Protein AF-A0A5N3R565-F1 (afdb_monomer)

Mean predicted aligned error: 5.19 Å

Secondary structure (DSSP, 8-state):
------HHHHHHHHHHHHHHHHHHHHTGGGS-HHHHHHHHHTS-HHHHHHHHT-HHHHHHHHHHHHHHHHHHHHTT-

pLDDT: mean 89.74, std 14.04, range [39.5, 98.06]

Organism: NCBI:txid212667

Solvent-accessible surface area (backbone atoms only — not comparable to full-atom values): 4525 Å² total; per-residue (Å²): 132,83,83,80,70,56,63,66,62,54,53,51,52,53,45,50,54,50,52,53,44,43,52,46,63,78,45,38,91,81,48,56,70,68,57,50,50,53,52,55,64,75,44,52,78,68,54,42,56,40,53,74,66,34,64,70,45,41,53,50,52,46,51,56,48,51,54,50,52,53,54,54,55,63,74,75,109

Nearest PDB structures (foldseek):
  6e8g-assembly1_T  TM=4.712E-01  e=5.773E+00  Homo sapiens
  5mto-assembly1_A  TM=3.191E-01  e=3.365E+00  Homo sapiens
  6tz9-assembly1_A  TM=3.285E-01  e=3.573E+00  Homo sapiens

Sequence (77 aa):
MLDTRNPVAEITTVQFRLLTYKELLLHSHSLTKAEVDKGFNSLTPEEKKIARLGVLHINKAILEIDELLAGLTTRTL

Radius of gyration: 14.4 Å; Cα contacts (8 Å, |Δi|>4): 42; chains: 1; bounding box: 33×30×35 Å

Structure (mmCIF, N/CA/C/O backbone):
data_AF-A0A5N3R565-F1
#
_entry.id   AF-A0A5N3R565-F1
#
loop_
_atom_site.group_PDB
_atom_site.id
_atom_site.type_symbol
_atom_site.label_atom_id
_atom_site.label_alt_id
_atom_site.label_comp_id
_atom_site.label_asym_id
_atom_site.label_entity_id
_atom_site.label_seq_id
_atom_site.pdbx_PDB_ins_code
_atom_site.Cartn_x
_atom_site.Cartn_y
_atom_site.Cartn_z
_atom_site.occupancy
_atom_site.B_iso_or_equiv
_atom_site.auth_seq_id
_atom_site.auth_comp_id
_atom_site.auth_asym_id
_atom_site.auth_atom_id
_atom_site.pdbx_PDB_model_num
ATOM 1 N N . MET A 1 1 ? 4.275 -20.554 -22.702 1.00 39.50 1 MET A N 1
ATOM 2 C CA . MET A 1 1 ? 3.242 -19.556 -22.360 1.00 39.50 1 MET A CA 1
ATOM 3 C C . MET A 1 1 ? 3.979 -18.332 -21.854 1.00 39.50 1 MET A C 1
ATOM 5 O O . MET A 1 1 ? 4.672 -18.452 -20.855 1.00 39.50 1 MET A O 1
ATOM 9 N N . LEU A 1 2 ? 3.967 -17.230 -22.606 1.00 41.53 2 LEU A N 1
ATOM 10 C CA . LEU A 1 2 ? 4.573 -15.973 -22.162 1.00 41.53 2 LEU A CA 1
ATOM 11 C C . LEU A 1 2 ? 3.662 -15.395 -21.079 1.00 41.53 2 LEU A C 1
ATOM 13 O O . LEU A 1 2 ? 2.498 -15.118 -21.353 1.00 41.53 2 LEU A O 1
ATOM 17 N N . ASP A 1 3 ? 4.167 -15.286 -19.855 1.00 47.66 3 ASP A N 1
ATOM 18 C CA . ASP A 1 3 ? 3.500 -14.570 -18.770 1.00 47.66 3 ASP A CA 1
ATOM 19 C C . ASP A 1 3 ? 3.546 -13.072 -19.121 1.00 47.66 3 ASP A C 1
ATOM 21 O O . ASP A 1 3 ? 4.501 -12.365 -18.815 1.00 47.66 3 ASP A O 1
ATOM 25 N N . THR A 1 4 ? 2.571 -12.605 -19.907 1.00 53.22 4 THR A N 1
ATOM 26 C CA . THR A 1 4 ? 2.484 -11.234 -20.442 1.00 53.22 4 THR A CA 1
ATOM 27 C C . THR A 1 4 ? 1.874 -10.260 -19.437 1.00 53.22 4 THR A C 1
ATOM 29 O O . THR A 1 4 ? 1.123 -9.356 -19.814 1.00 53.22 4 THR A O 1
ATOM 32 N N . ARG A 1 5 ? 2.125 -10.442 -18.142 1.00 65.25 5 ARG A N 1
ATOM 33 C CA . ARG A 1 5 ? 1.686 -9.463 -17.152 1.00 65.25 5 ARG A CA 1
ATOM 34 C C . ARG A 1 5 ? 2.669 -8.308 -17.187 1.00 65.25 5 ARG A C 1
ATOM 36 O O . ARG A 1 5 ? 3.838 -8.473 -16.868 1.00 65.25 5 ARG A O 1
ATOM 43 N N . ASN A 1 6 ? 2.195 -7.162 -17.676 1.00 84.38 6 ASN A N 1
ATOM 44 C CA . ASN A 1 6 ? 2.962 -5.925 -17.717 1.00 84.38 6 ASN A CA 1
ATOM 45 C C . ASN A 1 6 ? 3.375 -5.571 -16.273 1.00 84.38 6 ASN A C 1
ATOM 47 O O . ASN A 1 6 ? 2.499 -5.176 -15.497 1.00 84.38 6 ASN A O 1
ATOM 51 N N . PRO A 1 7 ? 4.667 -5.683 -15.904 1.00 86.19 7 PRO A N 1
ATOM 52 C CA . PRO A 1 7 ? 5.101 -5.475 -14.525 1.00 86.19 7 PRO A CA 1
ATOM 53 C C . PRO A 1 7 ? 4.764 -4.069 -14.024 1.00 86.19 7 PRO A C 1
ATOM 55 O O . PRO A 1 7 ? 4.372 -3.906 -12.873 1.00 86.19 7 PRO A O 1
ATOM 58 N N . VAL A 1 8 ? 4.827 -3.064 -14.907 1.00 89.81 8 VAL A N 1
ATOM 59 C CA . VAL A 1 8 ? 4.445 -1.680 -14.592 1.00 89.81 8 VAL A CA 1
ATOM 60 C C . VAL A 1 8 ? 2.981 -1.623 -14.163 1.00 89.81 8 VAL A C 1
ATOM 62 O O . VAL A 1 8 ? 2.673 -1.054 -13.124 1.00 89.81 8 VAL A O 1
ATOM 65 N N . ALA A 1 9 ? 2.081 -2.277 -14.901 1.00 90.88 9 ALA A N 1
ATOM 66 C CA . ALA A 1 9 ? 0.656 -2.279 -14.572 1.00 90.88 9 ALA A CA 1
ATOM 67 C C . ALA A 1 9 ? 0.363 -2.966 -13.225 1.00 90.88 9 ALA A C 1
ATOM 69 O O . ALA A 1 9 ? -0.471 -2.487 -12.451 1.00 90.88 9 ALA A O 1
ATOM 70 N N . GLU A 1 10 ? 1.056 -4.066 -12.915 1.00 91.44 10 GLU A N 1
ATOM 71 C CA . GLU A 1 10 ? 0.910 -4.752 -11.625 1.00 91.44 10 GLU A CA 1
ATOM 72 C C . GLU A 1 10 ? 1.391 -3.875 -10.462 1.00 91.44 10 GLU A C 1
ATOM 74 O O . GLU A 1 10 ? 0.663 -3.694 -9.482 1.00 91.44 10 GLU A O 1
ATOM 79 N N . ILE A 1 11 ? 2.577 -3.276 -10.597 1.00 93.38 11 ILE A N 1
ATOM 80 C CA . ILE A 1 11 ? 3.175 -2.385 -9.593 1.00 93.38 11 ILE A CA 1
ATOM 81 C C . ILE A 1 11 ? 2.280 -1.161 -9.355 1.00 93.38 11 ILE A C 1
ATOM 83 O O . ILE A 1 11 ? 1.972 -0.826 -8.210 1.00 93.38 11 ILE A O 1
ATOM 87 N N . THR A 1 12 ? 1.790 -0.532 -10.424 1.00 93.62 12 THR A N 1
ATOM 88 C CA . THR A 1 12 ? 0.856 0.597 -10.339 1.00 93.62 12 THR A CA 1
ATOM 89 C C . THR A 1 12 ? -0.439 0.206 -9.620 1.00 93.62 12 THR A C 1
ATOM 91 O O . THR A 1 12 ? -0.956 0.967 -8.804 1.00 93.62 12 THR A O 1
ATOM 94 N N . THR A 1 13 ? -0.952 -1.006 -9.848 1.00 95.19 13 THR A N 1
ATOM 95 C CA . THR A 1 13 ? -2.161 -1.487 -9.158 1.00 95.19 13 THR A CA 1
ATOM 96 C C . THR A 1 13 ? -1.936 -1.623 -7.646 1.00 95.19 13 THR A C 1
ATOM 98 O O . THR A 1 13 ? -2.809 -1.245 -6.861 1.00 95.19 13 THR A O 1
ATOM 101 N N . VAL A 1 14 ? -0.770 -2.123 -7.218 1.00 95.62 14 VAL A N 1
ATOM 102 C CA . VAL A 1 14 ? -0.388 -2.184 -5.792 1.00 95.62 14 VAL A CA 1
ATOM 103 C C . VAL A 1 14 ? -0.345 -0.777 -5.191 1.00 95.62 14 VAL A C 1
ATOM 105 O O . VAL A 1 14 ? -0.939 -0.538 -4.137 1.00 95.62 14 VAL A O 1
ATOM 108 N N . GLN A 1 15 ? 0.289 0.172 -5.885 1.00 97.25 15 GLN A N 1
ATOM 109 C CA . GLN A 1 15 ? 0.378 1.561 -5.436 1.00 97.25 15 GLN A CA 1
ATOM 110 C C . GLN A 1 15 ? -1.004 2.182 -5.208 1.00 97.25 15 GLN A C 1
ATOM 112 O O . GLN A 1 15 ? -1.248 2.776 -4.157 1.00 97.25 15 GLN A O 1
ATOM 117 N N . PHE A 1 16 ? -1.936 1.991 -6.147 1.00 97.38 16 PHE A N 1
ATOM 118 C CA . PHE A 1 16 ? -3.298 2.512 -6.027 1.00 97.38 16 PHE A CA 1
ATOM 119 C C . PHE A 1 16 ? -4.052 1.938 -4.828 1.00 97.38 16 PHE A C 1
ATOM 121 O O . PHE A 1 16 ? -4.746 2.684 -4.131 1.00 97.38 16 PHE A O 1
ATOM 128 N N . ARG A 1 17 ? -3.910 0.637 -4.545 1.00 97.25 17 ARG A N 1
ATOM 129 C CA . ARG A 1 17 ? -4.543 0.021 -3.367 1.00 97.25 17 ARG A CA 1
ATOM 130 C C . ARG A 1 17 ? -3.999 0.612 -2.068 1.00 97.25 17 ARG A C 1
ATOM 132 O O . ARG A 1 17 ? -4.782 0.955 -1.181 1.00 97.25 17 ARG A O 1
ATOM 139 N N . LEU A 1 18 ? -2.682 0.793 -1.976 1.00 97.75 18 LEU A N 1
ATOM 140 C CA . LEU A 1 18 ? -2.033 1.396 -0.810 1.00 97.75 18 LEU A CA 1
ATOM 141 C C . LEU A 1 18 ? -2.412 2.873 -0.625 1.00 97.75 18 LEU A C 1
ATOM 143 O O . LEU A 1 18 ? -2.737 3.272 0.492 1.00 97.75 18 LEU A O 1
ATOM 147 N N . LEU A 1 19 ? -2.448 3.664 -1.703 1.00 97.81 19 LEU A N 1
ATOM 148 C CA . LEU A 1 19 ? -2.925 5.054 -1.683 1.00 97.81 19 LEU A CA 1
ATOM 149 C C . LEU A 1 19 ? -4.379 5.142 -1.217 1.00 97.81 19 LEU A C 1
ATOM 151 O O . LEU A 1 19 ? -4.692 5.916 -0.319 1.00 97.81 19 LEU A O 1
ATOM 155 N N . THR A 1 20 ? -5.255 4.301 -1.765 1.00 96.12 20 THR A N 1
ATOM 156 C CA . THR A 1 20 ? -6.668 4.269 -1.366 1.00 96.12 20 THR A CA 1
ATOM 157 C C . THR A 1 20 ? -6.807 3.980 0.126 1.00 96.12 20 THR A C 1
ATOM 159 O O . THR A 1 20 ? -7.534 4.674 0.834 1.00 96.12 20 THR A O 1
ATOM 162 N N . TYR A 1 21 ? -6.085 2.980 0.635 1.00 97.31 21 TYR A N 1
ATOM 163 C CA . TYR A 1 21 ? -6.158 2.645 2.052 1.00 97.31 21 TYR A CA 1
ATOM 164 C C . TYR A 1 21 ? -5.549 3.725 2.958 1.00 97.31 21 TYR A C 1
ATOM 166 O O . TYR A 1 21 ? -6.071 3.989 4.041 1.00 97.31 21 TYR A O 1
ATOM 174 N N . LYS A 1 22 ? -4.482 4.397 2.512 1.00 96.94 22 LYS A N 1
ATOM 175 C CA . LYS A 1 22 ? -3.922 5.561 3.205 1.00 96.94 22 LYS A CA 1
ATOM 176 C C . LYS A 1 22 ? -4.969 6.661 3.385 1.00 96.94 22 LYS A C 1
ATOM 178 O O . LY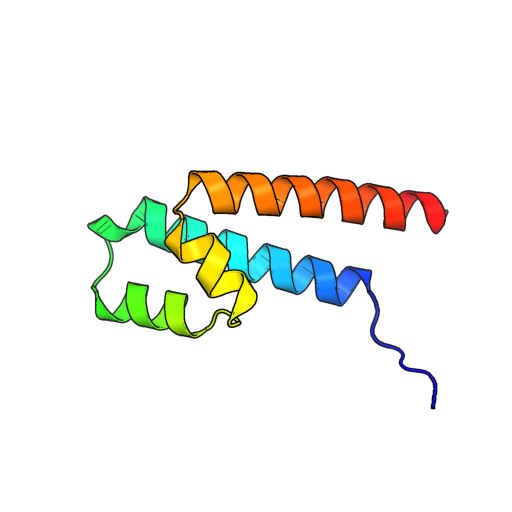S A 1 22 ? -5.122 7.148 4.503 1.00 96.94 22 LYS A O 1
ATOM 183 N N . GLU A 1 23 ? -5.694 7.018 2.327 1.00 96.44 23 GLU A N 1
ATOM 184 C CA . GLU A 1 23 ? -6.748 8.038 2.401 1.00 96.44 23 GLU A CA 1
ATOM 185 C C . GLU A 1 23 ? -7.868 7.619 3.362 1.00 96.44 23 GLU A C 1
ATOM 187 O O . GLU A 1 23 ? -8.285 8.410 4.208 1.00 96.44 23 GLU A O 1
ATOM 192 N N . LEU A 1 24 ? -8.286 6.347 3.336 1.00 95.06 24 LEU A N 1
ATOM 193 C CA . LEU A 1 24 ? -9.258 5.824 4.305 1.00 95.06 24 LEU A CA 1
ATOM 194 C C . LEU A 1 24 ? -8.773 5.964 5.755 1.00 95.06 24 LEU A C 1
ATOM 196 O O . LEU A 1 24 ? -9.563 6.302 6.633 1.00 95.06 24 LEU A O 1
ATOM 200 N N . LEU A 1 25 ? -7.488 5.721 6.029 1.00 94.19 25 LEU A N 1
ATOM 201 C CA . LEU A 1 25 ? -6.932 5.887 7.374 1.00 94.19 25 LEU A CA 1
ATOM 202 C C . LEU A 1 25 ? -6.862 7.358 7.800 1.00 94.19 25 LEU A C 1
ATOM 204 O O . LEU A 1 25 ? -7.234 7.675 8.933 1.00 94.19 25 LEU A O 1
ATOM 208 N N . LEU A 1 26 ? -6.417 8.250 6.911 1.00 95.69 26 LEU A N 1
ATOM 209 C CA . LEU A 1 26 ? -6.336 9.694 7.171 1.00 95.69 26 LEU A CA 1
ATOM 210 C C . LEU A 1 26 ? -7.718 10.308 7.438 1.00 95.69 26 LEU A C 1
ATOM 212 O O . LEU A 1 26 ? -7.866 11.167 8.308 1.00 95.69 26 LEU A O 1
ATOM 216 N N . HIS A 1 27 ? -8.741 9.806 6.750 1.00 95.00 27 HIS A N 1
ATOM 217 C CA . HIS A 1 27 ? -10.124 10.262 6.868 1.00 95.00 27 HIS A CA 1
ATOM 218 C C . HIS A 1 27 ? -11.007 9.319 7.694 1.00 95.00 27 HIS A C 1
ATOM 220 O O . HIS A 1 27 ? -12.228 9.437 7.670 1.00 95.00 27 HIS A O 1
ATOM 226 N N . SER A 1 28 ? -10.410 8.417 8.480 1.00 90.69 28 SER A N 1
ATOM 227 C CA . SER A 1 28 ? -11.144 7.408 9.262 1.00 90.69 28 SER A CA 1
ATOM 228 C C . SER A 1 28 ? -12.137 8.003 10.265 1.00 90.69 28 SER A C 1
ATOM 230 O O . SER A 1 28 ? -13.150 7.383 10.563 1.00 90.69 28 SER A O 1
ATOM 232 N N . HIS A 1 29 ? -11.897 9.228 10.738 1.00 91.75 29 HIS A N 1
ATOM 233 C CA . HIS A 1 29 ? -12.820 9.975 11.597 1.00 91.75 29 HIS A CA 1
ATOM 234 C C . HIS A 1 29 ? -14.142 10.352 10.901 1.00 91.75 29 HIS A C 1
ATOM 236 O O . HIS A 1 29 ? -15.133 10.619 11.575 1.00 91.75 29 HIS A O 1
ATOM 242 N N . SER A 1 30 ? -14.156 10.387 9.568 1.00 93.81 30 SER A N 1
ATOM 243 C CA . SER A 1 30 ? -15.338 10.648 8.738 1.00 93.81 30 SER A CA 1
ATOM 244 C C . SER A 1 30 ? -15.985 9.369 8.201 1.00 93.81 30 SER A C 1
ATOM 246 O O . SER A 1 30 ? -16.944 9.457 7.440 1.00 93.81 30 SER A O 1
ATOM 248 N N . LEU A 1 31 ? -15.466 8.193 8.566 1.00 92.69 31 LEU A N 1
ATOM 249 C CA . LEU A 1 31 ? -15.894 6.901 8.040 1.00 92.69 31 LEU A CA 1
ATOM 250 C C . LEU A 1 31 ? -16.424 6.006 9.155 1.00 92.69 31 LEU A C 1
ATOM 252 O O . LEU A 1 31 ? -15.979 6.040 10.303 1.00 92.69 31 LEU A O 1
ATOM 256 N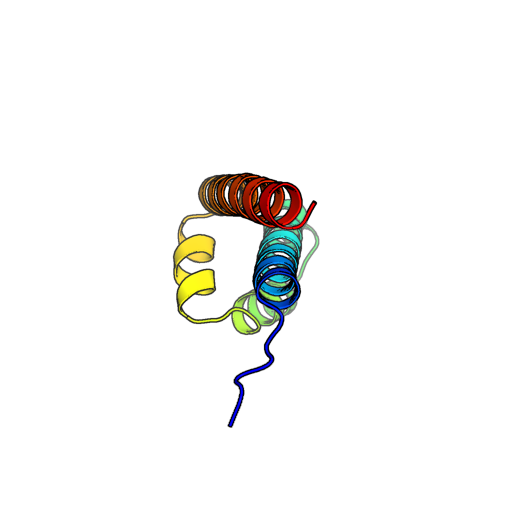 N . THR A 1 32 ? -17.359 5.137 8.800 1.00 94.62 32 THR A N 1
ATOM 257 C CA . THR A 1 32 ? -17.775 4.047 9.676 1.00 94.62 32 THR A CA 1
ATOM 258 C C . THR A 1 32 ? -16.686 2.981 9.749 1.00 94.62 32 THR A C 1
ATOM 260 O O . THR A 1 32 ? -15.928 2.745 8.804 1.00 94.62 32 THR A O 1
ATOM 263 N N . LYS A 1 33 ? -16.660 2.239 10.860 1.00 92.75 33 LYS A N 1
ATOM 264 C CA . LYS A 1 33 ? -15.781 1.071 11.003 1.00 92.75 33 LYS A CA 1
ATOM 265 C C . LYS A 1 33 ? -15.958 0.068 9.854 1.00 92.75 33 LYS A C 1
ATOM 267 O O . LYS A 1 33 ? -14.976 -0.477 9.371 1.00 92.75 33 LYS A O 1
ATOM 272 N N . ALA A 1 34 ? -17.192 -0.134 9.386 1.00 95.19 34 ALA A N 1
ATOM 273 C CA . ALA A 1 34 ? -17.484 -1.044 8.281 1.00 95.19 34 ALA A CA 1
ATOM 274 C C . ALA A 1 34 ? -16.833 -0.601 6.958 1.00 95.19 34 ALA A C 1
ATOM 276 O O . ALA A 1 34 ? -16.374 -1.446 6.191 1.00 95.19 34 ALA A O 1
ATOM 277 N N . GLU A 1 35 ? -16.761 0.704 6.689 1.00 93.38 35 GLU A N 1
ATOM 278 C CA . GLU A 1 35 ? -16.097 1.249 5.498 1.00 93.38 35 GLU A CA 1
ATOM 279 C C . GLU A 1 35 ? -14.579 1.086 5.571 1.00 93.38 35 GLU A C 1
ATOM 281 O O . GLU A 1 35 ? -13.961 0.645 4.598 1.00 93.38 35 GLU A O 1
ATOM 286 N N . VAL A 1 36 ? -13.987 1.359 6.738 1.00 93.75 36 VAL A N 1
ATOM 287 C CA . VAL A 1 36 ? -12.554 1.133 6.975 1.00 93.75 36 VAL A CA 1
ATOM 288 C C . VAL A 1 36 ? -12.217 -0.355 6.849 1.00 93.75 36 VAL A C 1
ATOM 290 O O . VAL A 1 36 ? -11.280 -0.710 6.134 1.00 93.75 36 VAL A O 1
ATOM 293 N N . ASP A 1 37 ? -13.013 -1.238 7.457 1.00 94.75 37 ASP A N 1
ATOM 294 C CA . ASP A 1 37 ? -12.826 -2.691 7.386 1.00 94.75 37 ASP A CA 1
ATOM 295 C C . ASP A 1 37 ? -12.984 -3.207 5.947 1.00 94.75 37 ASP A C 1
ATOM 297 O O . ASP A 1 37 ? -12.212 -4.059 5.504 1.00 94.75 37 ASP A O 1
ATOM 301 N N . LYS A 1 38 ? -13.944 -2.679 5.176 1.00 94.62 38 LYS A N 1
ATOM 302 C CA . LYS A 1 38 ? -14.110 -3.011 3.752 1.00 94.62 38 LYS A CA 1
ATOM 303 C C . LYS A 1 38 ? -12.866 -2.633 2.947 1.00 94.62 38 LYS A C 1
ATOM 305 O O . LYS A 1 38 ? -12.392 -3.448 2.155 1.00 94.62 38 LYS A O 1
ATOM 310 N N . GLY A 1 39 ? -12.331 -1.433 3.165 1.00 93.19 39 GLY A N 1
ATOM 311 C CA . GLY A 1 39 ? -11.098 -0.981 2.526 1.00 93.19 39 GLY A CA 1
ATOM 312 C C . GLY A 1 39 ? -9.874 -1.788 2.950 1.00 93.19 39 GLY A C 1
ATOM 313 O O . GLY A 1 39 ? -9.059 -2.152 2.113 1.00 93.19 39 GLY A O 1
ATOM 314 N N . PHE A 1 40 ? -9.765 -2.147 4.228 1.00 95.81 40 PHE A N 1
ATOM 315 C CA . PHE A 1 40 ? -8.683 -3.009 4.702 1.00 95.81 40 PHE A CA 1
ATOM 316 C C . PHE A 1 40 ? -8.778 -4.418 4.106 1.00 95.81 40 PHE A C 1
ATOM 318 O O . PHE A 1 40 ? -7.767 -5.033 3.771 1.00 95.81 40 PHE A O 1
ATOM 325 N N . ASN A 1 41 ? -9.990 -4.951 3.951 1.00 96.12 41 ASN A N 1
ATOM 326 C CA . ASN A 1 41 ? -10.201 -6.306 3.456 1.00 96.12 41 ASN A CA 1
ATOM 327 C C . ASN A 1 41 ? -9.900 -6.473 1.964 1.00 96.12 41 ASN A C 1
ATOM 329 O O . ASN A 1 41 ? -9.543 -7.590 1.581 1.00 96.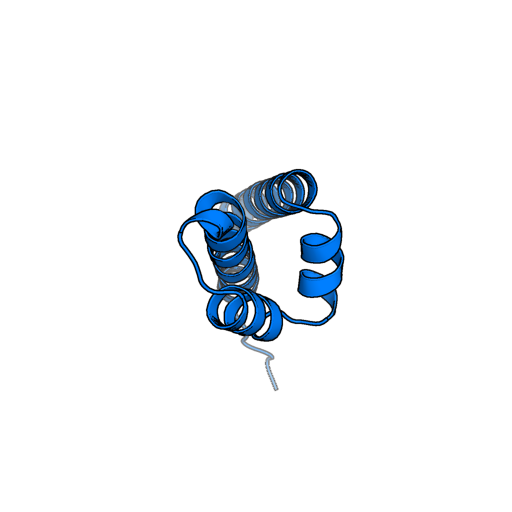12 41 ASN A O 1
ATOM 333 N N . SER A 1 42 ? -9.970 -5.404 1.163 1.00 95.44 42 SER A N 1
ATOM 334 C CA . SER A 1 42 ? -9.601 -5.427 -0.262 1.00 95.44 42 SER A CA 1
ATOM 335 C C . SER A 1 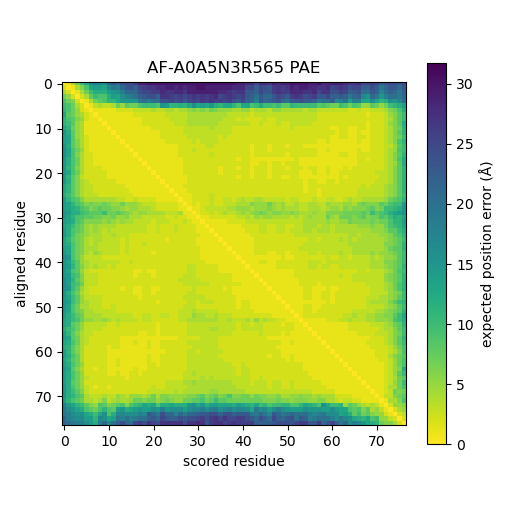42 ? -8.091 -5.542 -0.506 1.00 95.44 42 SER A C 1
ATOM 337 O O . SER A 1 42 ? -7.676 -5.852 -1.622 1.00 95.44 42 SER A O 1
ATOM 339 N N . LEU A 1 43 ? -7.273 -5.336 0.531 1.00 96.94 43 LEU A N 1
ATOM 340 C CA . LEU A 1 43 ? -5.825 -5.501 0.473 1.00 96.94 43 LEU A CA 1
ATOM 341 C C . LEU A 1 43 ? -5.411 -6.983 0.462 1.00 96.94 43 LEU A C 1
ATOM 343 O O . LEU A 1 43 ? -6.004 -7.842 1.134 1.00 96.94 43 LEU A O 1
ATOM 347 N N . THR A 1 44 ? -4.321 -7.266 -0.243 1.00 96.88 44 THR A N 1
ATOM 348 C CA . THR A 1 44 ? -3.603 -8.549 -0.191 1.00 96.88 44 THR A CA 1
ATOM 349 C C . THR A 1 44 ? -2.973 -8.782 1.193 1.00 96.88 44 THR A C 1
ATOM 351 O O . THR A 1 44 ? -2.826 -7.839 1.976 1.00 96.88 44 THR A O 1
ATOM 354 N N . PRO A 1 45 ? -2.598 -10.024 1.555 1.00 97.38 45 PRO A N 1
ATOM 355 C CA . PRO A 1 45 ? -1.940 -10.304 2.835 1.00 97.38 45 PRO A CA 1
ATOM 356 C C . PRO A 1 45 ? -0.680 -9.461 3.094 1.00 97.38 45 PRO A C 1
ATOM 358 O O . PRO A 1 45 ? -0.443 -9.041 4.227 1.00 97.38 45 PRO A O 1
ATOM 361 N N . GLU A 1 46 ? 0.111 -9.188 2.063 1.00 95.12 46 GLU A N 1
ATOM 362 C CA . GLU A 1 46 ? 1.332 -8.382 2.108 1.00 95.12 46 GLU A CA 1
ATOM 363 C C . GLU A 1 46 ? 1.006 -6.908 2.360 1.00 95.12 46 GLU A C 1
ATOM 365 O O . GLU A 1 46 ? 1.537 -6.300 3.291 1.00 95.12 46 GLU A O 1
ATOM 370 N N . GLU A 1 47 ? 0.060 -6.354 1.604 1.00 97.25 47 GLU A N 1
ATOM 371 C CA . GLU A 1 47 ? -0.414 -4.979 1.790 1.00 97.25 47 GLU A CA 1
ATOM 372 C C . GLU A 1 47 ? -1.047 -4.790 3.174 1.00 97.25 47 GLU A C 1
ATOM 374 O O . GLU A 1 47 ? -0.810 -3.773 3.824 1.00 97.25 47 GLU A O 1
ATOM 379 N N . LYS A 1 48 ? -1.775 -5.794 3.685 1.00 97.62 48 LYS A N 1
ATOM 380 C CA . LYS A 1 48 ? -2.329 -5.795 5.051 1.00 97.62 48 LYS A CA 1
ATOM 381 C C . LYS A 1 48 ? -1.243 -5.695 6.118 1.00 97.62 48 LYS A C 1
ATOM 383 O O . LYS A 1 48 ? -1.470 -5.046 7.140 1.00 97.62 48 LYS A O 1
ATOM 388 N N . LYS A 1 49 ? -0.076 -6.321 5.917 1.00 97.06 49 LYS A N 1
ATOM 389 C CA . LYS A 1 49 ? 1.059 -6.195 6.850 1.00 97.06 49 LYS A CA 1
ATOM 390 C C . LYS A 1 49 ? 1.555 -4.752 6.893 1.00 97.06 49 LYS A C 1
ATOM 392 O O . LYS A 1 49 ? 1.682 -4.215 7.985 1.00 97.06 49 LYS A O 1
ATOM 397 N N . ILE A 1 50 ? 1.751 -4.117 5.736 1.00 96.62 50 ILE A N 1
ATOM 398 C CA . ILE A 1 50 ? 2.172 -2.707 5.638 1.00 96.62 50 ILE A CA 1
ATOM 399 C C . ILE A 1 50 ? 1.124 -1.795 6.288 1.00 96.62 50 ILE A C 1
ATOM 401 O O . ILE A 1 50 ? 1.441 -0.972 7.141 1.00 96.62 50 ILE A O 1
ATOM 405 N N . ALA A 1 51 ? -0.143 -1.998 5.937 1.00 95.12 51 ALA A N 1
ATOM 406 C CA . ALA A 1 51 ? -1.277 -1.229 6.427 1.00 95.12 51 ALA A CA 1
ATOM 407 C C . ALA A 1 51 ? -1.438 -1.268 7.956 1.00 95.12 51 ALA A C 1
ATOM 409 O O . ALA A 1 51 ? -1.730 -0.241 8.568 1.00 95.12 51 ALA A O 1
ATOM 410 N N . ARG A 1 52 ? -1.214 -2.426 8.593 1.00 95.31 52 ARG A N 1
ATOM 411 C CA . ARG A 1 52 ? -1.256 -2.574 10.062 1.00 95.31 52 ARG A CA 1
ATOM 412 C C . ARG A 1 52 ? -0.167 -1.784 10.786 1.00 95.31 52 ARG A C 1
ATOM 414 O O . ARG A 1 52 ? -0.336 -1.482 11.962 1.00 95.31 52 ARG A O 1
ATOM 421 N N . LEU A 1 53 ? 0.920 -1.443 10.097 1.00 95.00 53 LEU A N 1
ATOM 422 C CA . LEU A 1 53 ? 1.995 -0.603 10.630 1.00 95.00 53 LEU A CA 1
ATOM 423 C C . LEU A 1 53 ? 1.686 0.903 10.493 1.00 95.00 53 LEU A C 1
ATOM 425 O O . LEU A 1 53 ? 2.463 1.741 10.956 1.00 95.00 53 LEU A O 1
ATOM 429 N N . GLY A 1 54 ? 0.548 1.258 9.885 1.00 93.88 54 GLY A N 1
ATOM 430 C CA . GLY A 1 54 ? 0.008 2.615 9.836 1.00 93.88 54 GLY A CA 1
ATOM 431 C C . GLY A 1 54 ? 0.483 3.469 8.655 1.00 93.88 54 GLY A C 1
ATOM 432 O O . GLY A 1 54 ? 1.278 3.051 7.813 1.00 93.88 54 GLY A O 1
ATOM 433 N N . VAL A 1 55 ? -0.019 4.710 8.611 1.00 95.81 55 VAL A N 1
ATOM 434 C CA . VAL A 1 55 ? 0.141 5.659 7.489 1.00 95.81 55 VAL A CA 1
ATOM 435 C C . VAL A 1 55 ? 1.604 5.914 7.113 1.00 95.81 55 VAL A C 1
ATOM 437 O O . 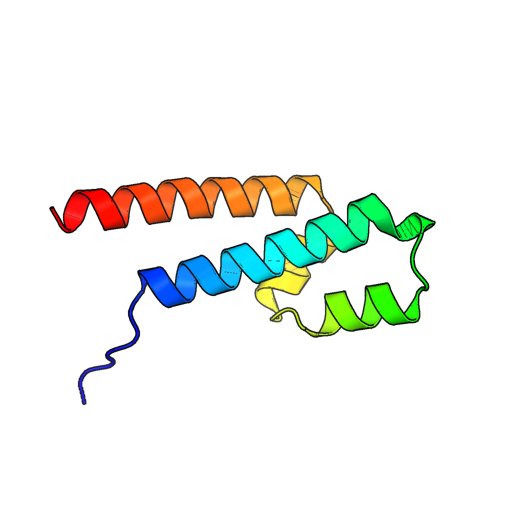VAL A 1 55 ? 1.921 5.987 5.928 1.00 95.81 55 VAL A O 1
ATOM 440 N N . LEU A 1 56 ? 2.511 6.009 8.093 1.00 96.56 56 LEU A N 1
ATOM 441 C CA . LEU A 1 56 ? 3.939 6.236 7.837 1.00 96.56 56 LEU A CA 1
ATOM 442 C C . LEU A 1 56 ? 4.558 5.120 6.979 1.00 96.56 56 LEU A C 1
ATOM 444 O O . LEU A 1 56 ? 5.293 5.399 6.034 1.00 96.56 56 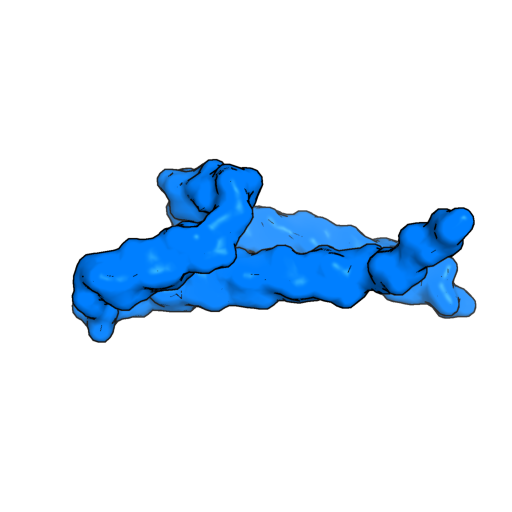LEU A O 1
ATOM 448 N N . HIS A 1 57 ? 4.234 3.863 7.282 1.00 96.88 57 HIS A N 1
ATOM 449 C CA . HIS A 1 57 ? 4.755 2.714 6.544 1.00 96.88 57 HIS A CA 1
ATOM 450 C C . HIS A 1 57 ? 4.133 2.605 5.153 1.00 96.88 57 HIS A C 1
ATOM 452 O O . HIS A 1 57 ? 4.830 2.260 4.201 1.00 96.88 57 HIS A O 1
ATOM 458 N N . ILE A 1 58 ? 2.854 2.966 5.014 1.00 97.75 58 ILE A N 1
ATOM 459 C CA . ILE A 1 58 ? 2.198 3.041 3.705 1.00 97.75 58 ILE A CA 1
ATOM 460 C C . ILE A 1 58 ? 2.866 4.110 2.826 1.00 97.75 58 ILE A C 1
ATOM 462 O O . ILE A 1 58 ? 3.168 3.836 1.669 1.00 97.75 58 ILE A O 1
ATOM 466 N N . ASN A 1 59 ? 3.164 5.295 3.373 1.00 97.88 59 ASN A N 1
ATOM 467 C CA . ASN A 1 59 ? 3.895 6.343 2.649 1.00 97.88 59 ASN A CA 1
ATOM 468 C C . ASN A 1 59 ? 5.258 5.858 2.161 1.00 97.88 59 ASN A C 1
ATOM 470 O O . ASN A 1 59 ? 5.598 6.066 1.001 1.00 97.88 59 ASN A O 1
ATOM 474 N N . LYS A 1 60 ? 6.023 5.196 3.035 1.00 98.06 60 LYS A N 1
ATOM 475 C CA . LYS A 1 60 ? 7.329 4.648 2.667 1.00 98.06 60 LYS A CA 1
ATOM 476 C C . LYS A 1 60 ? 7.213 3.635 1.523 1.00 98.06 60 LYS A C 1
ATOM 478 O O . LYS A 1 60 ? 7.958 3.734 0.558 1.00 98.06 60 LYS A O 1
ATOM 483 N N . ALA A 1 61 ? 6.250 2.716 1.601 1.00 97.81 61 ALA A N 1
ATOM 484 C CA . ALA A 1 61 ? 6.025 1.725 0.551 1.00 97.81 61 ALA A CA 1
ATOM 485 C C . ALA A 1 61 ? 5.644 2.367 -0.795 1.00 97.81 61 ALA A C 1
ATOM 487 O O . ALA A 1 61 ? 6.113 1.923 -1.836 1.00 97.81 61 ALA A O 1
ATOM 488 N N . ILE A 1 62 ? 4.825 3.426 -0.787 1.00 98.06 62 ILE A N 1
ATOM 489 C CA . ILE A 1 62 ? 4.471 4.171 -2.007 1.00 98.06 62 ILE A CA 1
ATOM 490 C C . ILE A 1 62 ? 5.712 4.819 -2.635 1.00 98.06 62 ILE A C 1
ATOM 492 O O . ILE A 1 62 ? 5.873 4.710 -3.846 1.00 98.06 62 ILE A O 1
ATOM 496 N N . LEU A 1 63 ? 6.599 5.418 -1.829 1.00 97.88 63 LEU A N 1
ATOM 497 C CA . LEU A 1 63 ? 7.850 6.016 -2.316 1.00 97.88 63 LEU A CA 1
ATOM 498 C C . LEU A 1 63 ? 8.790 4.971 -2.933 1.00 97.88 63 LEU A C 1
ATOM 500 O O . LEU A 1 63 ? 9.326 5.188 -4.014 1.00 97.88 63 LEU A O 1
ATOM 504 N N . GLU A 1 64 ? 8.951 3.815 -2.285 1.00 97.50 64 GLU A N 1
ATOM 505 C CA . GLU A 1 64 ? 9.747 2.706 -2.834 1.00 97.50 64 GLU A CA 1
ATOM 506 C C . GLU A 1 64 ? 9.165 2.207 -4.176 1.00 97.50 64 GLU A C 1
ATOM 508 O O . GLU A 1 64 ? 9.909 1.859 -5.095 1.00 97.50 64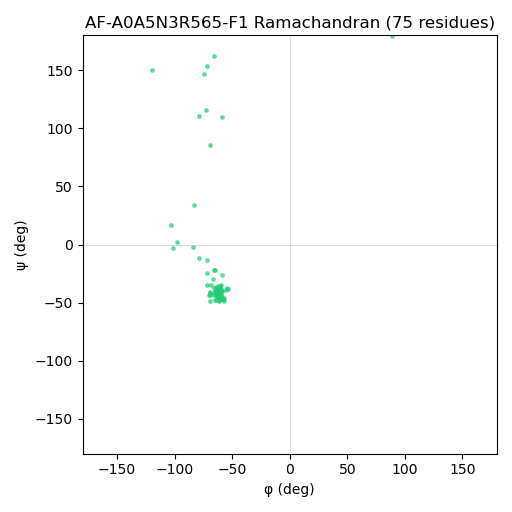 GLU A O 1
ATOM 513 N N . ILE A 1 65 ? 7.833 2.213 -4.323 1.00 96.88 65 ILE A N 1
ATOM 514 C CA . ILE A 1 65 ? 7.160 1.892 -5.590 1.00 96.88 65 ILE A CA 1
ATOM 515 C C . ILE A 1 65 ? 7.402 2.978 -6.653 1.00 96.88 65 ILE A C 1
ATOM 517 O O . ILE A 1 65 ? 7.653 2.632 -7.809 1.00 96.88 65 ILE A O 1
ATOM 521 N N . ASP A 1 66 ? 7.361 4.263 -6.293 1.00 96.19 66 ASP A N 1
ATOM 522 C CA . ASP A 1 66 ? 7.658 5.366 -7.220 1.00 96.19 66 ASP A CA 1
ATOM 523 C C . ASP A 1 66 ? 9.076 5.242 -7.801 1.00 96.19 66 ASP A C 1
ATOM 525 O O . ASP A 1 66 ? 9.270 5.331 -9.017 1.00 96.19 66 ASP A O 1
ATOM 529 N N . GLU A 1 67 ? 10.066 4.958 -6.951 1.00 95.88 67 GLU A N 1
ATOM 530 C CA . GLU A 1 67 ? 11.455 4.729 -7.367 1.00 95.88 67 GLU A CA 1
ATOM 531 C C . GLU A 1 67 ? 11.580 3.522 -8.313 1.00 95.88 67 GLU A C 1
ATOM 533 O O . GLU A 1 67 ? 12.265 3.588 -9.342 1.00 95.88 67 GLU A O 1
ATOM 538 N N . LEU A 1 68 ? 10.872 2.428 -8.011 1.00 93.69 68 LEU A N 1
ATOM 539 C CA . LEU A 1 68 ? 10.828 1.227 -8.847 1.00 93.69 68 LEU A CA 1
ATOM 540 C C . LEU A 1 68 ? 10.246 1.527 -10.239 1.00 93.69 68 LEU A C 1
ATOM 542 O O . LEU A 1 68 ? 10.822 1.129 -11.256 1.00 93.69 68 LEU A O 1
ATOM 546 N N 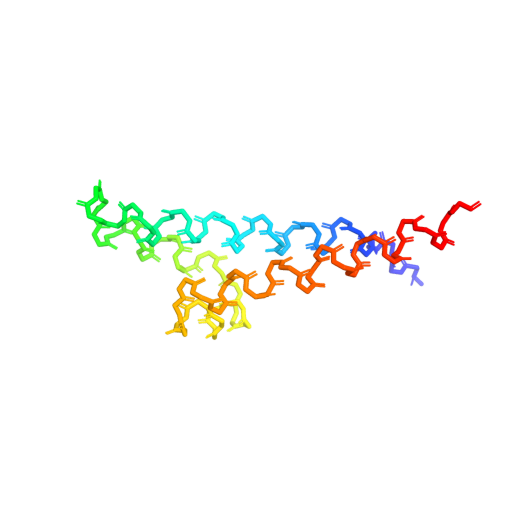. LEU A 1 69 ? 9.117 2.238 -10.295 1.00 92.31 69 LEU A N 1
ATOM 547 C CA . LEU A 1 69 ? 8.445 2.614 -11.542 1.00 92.31 69 LEU A CA 1
ATOM 548 C C . LEU A 1 69 ? 9.312 3.543 -12.400 1.00 92.31 69 LEU A C 1
ATOM 550 O O . LEU A 1 69 ? 9.404 3.344 -13.617 1.00 92.31 69 LEU A O 1
ATOM 554 N N . ALA A 1 70 ? 9.994 4.510 -11.783 1.00 91.12 70 ALA A N 1
ATOM 555 C CA . ALA A 1 70 ? 10.937 5.387 -12.474 1.00 91.12 70 ALA A CA 1
ATOM 556 C C . ALA A 1 70 ? 12.083 4.584 -13.115 1.00 91.12 70 ALA A C 1
ATOM 558 O O . ALA A 1 70 ? 12.419 4.791 -14.288 1.00 91.12 70 ALA A O 1
ATOM 559 N N . GLY A 1 71 ? 12.636 3.607 -12.388 1.00 90.12 71 GLY A N 1
ATOM 560 C CA . GLY A 1 71 ? 13.689 2.723 -12.891 1.00 90.12 71 GLY A CA 1
ATOM 561 C C . GLY A 1 71 ? 13.248 1.837 -14.062 1.00 90.12 71 GLY A C 1
ATOM 562 O O . GLY A 1 71 ? 14.001 1.662 -15.021 1.00 90.12 71 GLY A O 1
ATOM 563 N N . LEU A 1 72 ? 12.026 1.301 -14.024 1.00 84.88 72 LEU A N 1
ATOM 564 C CA . LEU A 1 72 ? 11.469 0.495 -15.119 1.00 84.88 72 LEU A CA 1
ATOM 565 C C . LEU A 1 72 ? 11.183 1.339 -16.365 1.00 84.88 72 LEU A C 1
ATOM 567 O O . LEU A 1 72 ? 11.498 0.921 -17.478 1.00 84.88 72 LEU A O 1
ATOM 571 N N . THR A 1 73 ? 10.654 2.547 -16.182 1.00 73.44 73 THR A N 1
ATOM 572 C CA . THR A 1 73 ? 10.349 3.463 -17.291 1.00 73.44 73 THR A CA 1
ATOM 573 C C . THR A 1 73 ? 11.627 3.913 -18.004 1.00 73.44 73 THR A C 1
ATOM 575 O O . THR A 1 73 ? 11.688 3.889 -19.228 1.00 73.44 73 THR A O 1
ATOM 578 N N . THR A 1 74 ? 12.686 4.219 -17.247 1.00 72.06 74 THR A N 1
ATOM 579 C CA . THR A 1 74 ? 13.990 4.640 -17.797 1.00 72.06 74 THR A CA 1
ATOM 580 C C . THR A 1 74 ? 14.698 3.523 -18.570 1.00 72.06 74 THR A C 1
ATOM 582 O O . THR A 1 74 ? 15.442 3.798 -19.498 1.00 72.06 74 THR A O 1
ATOM 585 N N . ARG A 1 75 ? 14.474 2.253 -18.211 1.00 60.00 75 ARG A N 1
ATOM 586 C CA . ARG A 1 75 ? 15.051 1.090 -18.914 1.00 60.00 75 ARG A CA 1
ATOM 587 C C . ARG A 1 75 ? 14.333 0.726 -20.215 1.00 60.00 75 ARG A C 1
ATOM 589 O O . ARG A 1 75 ? 14.826 -0.130 -20.943 1.00 60.00 75 ARG A O 1
ATOM 596 N N . THR A 1 76 ? 13.160 1.305 -20.459 1.00 55.31 76 THR A N 1
ATOM 597 C CA . THR A 1 76 ? 12.312 0.983 -21.618 1.00 55.31 76 THR A CA 1
ATOM 598 C C . THR A 1 76 ? 12.424 2.041 -22.732 1.00 55.31 76 THR A C 1
ATOM 600 O O . THR A 1 76 ? 11.831 1.863 -23.795 1.00 55.31 76 THR A O 1
ATOM 603 N N . LEU A 1 77 ? 13.188 3.118 -22.500 1.00 48.97 77 LEU A N 1
ATOM 604 C CA . LEU A 1 77 ? 13.546 4.175 -23.457 1.00 48.97 77 LEU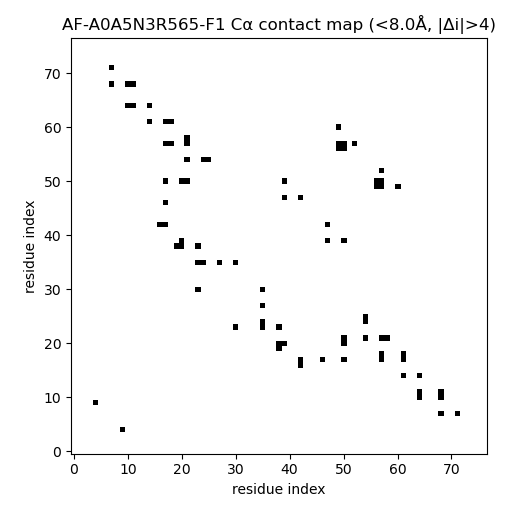 A CA 1
ATOM 605 C C . LEU A 1 77 ? 15.009 4.024 -23.892 1.00 48.97 77 LEU A C 1
ATOM 607 O O . LEU A 1 77 ? 15.293 4.354 -25.063 1.00 48.97 77 LEU A O 1
#

Foldseek 3Di:
DPPPDPVLVVLVVLLVLLVVLLVCQVCVVVDDPVVNVVSLVVDDPVSNVQPVVHNVSSVVSNVVSVVVSVVVVVVVD